Protein AF-A0A842UL94-F1 (afdb_monomer_lite)

pLDDT: mean 94.66, std 5.03, range [61.16, 97.75]

Foldseek 3Di:
DPPPVVLLVQLLVLDPQPQLCCPHLVRFLFSDRTSSVVSVCCLVVVTQPVSHPPHDPVSNVSNVVSSVVSVD

Structure (mmCIF, N/CA/C/O backbone):
data_AF-A0A842UL94-F1
#
_entry.id   AF-A0A842UL94-F1
#
loop_
_atom_site.group_PDB
_atom_site.id
_atom_site.type_symbol
_atom_site.label_atom_id
_atom_site.label_alt_id
_atom_site.label_comp_id
_atom_site.label_asym_id
_atom_site.label_entity_id
_atom_site.label_seq_id
_atom_site.pdbx_PDB_ins_code
_atom_site.Cartn_x
_atom_site.Cartn_y
_atom_site.Cartn_z
_atom_site.occupancy
_atom_site.B_iso_or_equiv
_atom_site.auth_seq_id
_atom_site.auth_comp_id
_atom_site.auth_asym_id
_atom_site.auth_atom_id
_atom_site.pdbx_PDB_model_num
ATOM 1 N N . MET A 1 1 ? -15.359 8.159 13.585 1.00 61.16 1 MET A N 1
ATOM 2 C CA . MET A 1 1 ? -15.028 7.841 12.180 1.00 61.16 1 MET A CA 1
ATOM 3 C C . MET A 1 1 ? -13.688 8.476 11.874 1.00 61.16 1 MET A C 1
ATOM 5 O O . MET A 1 1 ? -13.567 9.685 12.046 1.00 61.16 1 MET A O 1
ATOM 9 N N . VAL A 1 2 ? -12.686 7.679 11.512 1.00 76.12 2 VAL A N 1
ATOM 10 C CA . VAL A 1 2 ? -11.360 8.190 11.145 1.00 76.12 2 VAL A CA 1
ATOM 11 C C . VAL A 1 2 ? -11.462 8.949 9.816 1.00 76.12 2 VAL A C 1
ATOM 13 O O . VAL A 1 2 ? -12.191 8.533 8.913 1.00 76.12 2 VAL A O 1
ATOM 16 N N . ASP A 1 3 ? -10.783 10.093 9.697 1.00 88.06 3 ASP A N 1
ATOM 17 C CA . ASP A 1 3 ? -10.803 10.898 8.473 1.00 88.06 3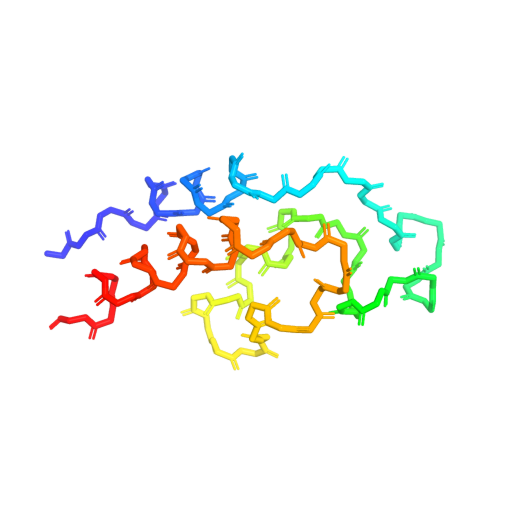 ASP A CA 1
ATOM 18 C C . ASP A 1 3 ? -10.159 10.115 7.316 1.00 88.06 3 ASP A C 1
ATOM 20 O O . ASP A 1 3 ? -8.954 9.850 7.305 1.00 88.06 3 ASP A O 1
ATOM 24 N N . LYS A 1 4 ? -10.972 9.772 6.310 1.00 90.88 4 LYS A N 1
ATOM 25 C CA . LYS A 1 4 ? -10.536 9.030 5.121 1.00 90.88 4 LYS A CA 1
ATOM 26 C C . LYS A 1 4 ? -9.380 9.720 4.391 1.00 90.88 4 LYS A C 1
ATOM 28 O O . LYS A 1 4 ? -8.495 9.039 3.882 1.00 90.88 4 LYS A O 1
ATOM 33 N N . LYS A 1 5 ? -9.371 11.055 4.307 1.00 92.31 5 LYS A N 1
ATOM 34 C CA . LYS A 1 5 ? -8.284 11.794 3.646 1.00 92.31 5 LYS A CA 1
ATOM 35 C C . LYS A 1 5 ? -6.984 11.664 4.429 1.00 92.31 5 LYS A C 1
ATOM 37 O O . LYS A 1 5 ? -5.940 11.495 3.805 1.00 92.31 5 LYS A O 1
ATOM 42 N N . LYS A 1 6 ? -7.057 11.706 5.763 1.00 94.06 6 LYS A N 1
ATOM 43 C CA . LYS A 1 6 ? -5.893 11.507 6.632 1.00 94.06 6 LYS A CA 1
ATOM 44 C C . LYS A 1 6 ? -5.301 10.107 6.438 1.00 94.06 6 LYS A C 1
ATOM 46 O O . LYS A 1 6 ? -4.127 10.001 6.115 1.00 94.06 6 LYS A O 1
ATOM 51 N N . ILE A 1 7 ? -6.127 9.060 6.494 1.00 95.12 7 ILE A N 1
ATOM 52 C CA . ILE A 1 7 ? -5.669 7.671 6.307 1.00 95.12 7 ILE A CA 1
ATOM 53 C C . ILE A 1 7 ? -5.041 7.452 4.931 1.00 95.12 7 ILE A C 1
ATOM 55 O O . ILE A 1 7 ? -3.969 6.864 4.827 1.00 95.12 7 ILE A O 1
ATOM 59 N N . LEU A 1 8 ? -5.655 7.971 3.865 1.00 95.62 8 LEU A N 1
ATOM 60 C CA . LEU A 1 8 ? -5.088 7.860 2.518 1.00 95.62 8 LEU A CA 1
ATOM 61 C C . LEU A 1 8 ? -3.720 8.540 2.395 1.00 95.62 8 LEU A C 1
ATOM 63 O O . LEU A 1 8 ? -2.853 8.035 1.677 1.00 95.62 8 LEU A O 1
ATOM 67 N N . LEU A 1 9 ? -3.532 9.676 3.072 1.00 96.06 9 LEU A N 1
ATOM 68 C CA . LEU A 1 9 ? -2.257 10.384 3.109 1.00 96.06 9 LEU A CA 1
ATOM 69 C C . LEU A 1 9 ? -1.210 9.602 3.912 1.00 96.06 9 LEU A C 1
ATOM 71 O O . LEU A 1 9 ? -0.084 9.450 3.442 1.00 96.06 9 LEU A O 1
ATOM 75 N N . ASP A 1 10 ? -1.588 9.070 5.073 1.00 96.56 10 ASP A N 1
ATOM 76 C CA . ASP A 1 10 ? -0.704 8.289 5.943 1.00 96.56 10 ASP A CA 1
ATOM 77 C C . ASP A 1 10 ? -0.255 6.987 5.263 1.00 96.56 10 ASP A C 1
ATOM 79 O O . ASP A 1 10 ? 0.939 6.679 5.243 1.00 96.56 10 ASP A O 1
ATOM 83 N N . LEU A 1 11 ? -1.173 6.277 4.596 1.00 96.94 11 LEU A N 1
ATOM 84 C CA . LEU A 1 11 ? -0.847 5.116 3.766 1.00 96.94 11 LEU A CA 1
ATOM 85 C C . LEU A 1 11 ? 0.120 5.498 2.647 1.00 96.94 11 LEU A C 1
ATOM 87 O O . LEU A 1 11 ? 1.189 4.908 2.524 1.00 96.94 11 LEU A O 1
ATOM 91 N N . TYR A 1 12 ? -0.218 6.521 1.856 1.00 96.56 12 TYR A N 1
ATOM 92 C CA . TYR A 1 12 ? 0.619 6.963 0.739 1.00 96.56 12 TYR A CA 1
ATOM 93 C C . TYR A 1 12 ? 2.028 7.387 1.181 1.00 96.56 12 TYR A C 1
ATOM 95 O O . TYR A 1 12 ? 3.005 7.141 0.470 1.00 96.56 12 TYR A O 1
ATOM 103 N N . ASN A 1 13 ? 2.160 7.991 2.363 1.00 97.12 13 ASN A N 1
ATOM 104 C CA . ASN A 1 13 ? 3.450 8.392 2.913 1.00 97.12 13 ASN A CA 1
ATOM 105 C C . ASN A 1 13 ? 4.350 7.210 3.284 1.00 97.12 13 ASN A C 1
ATOM 107 O O . ASN A 1 13 ? 5.569 7.362 3.209 1.00 97.12 13 ASN A O 1
ATOM 111 N N . ASN A 1 14 ? 3.769 6.055 3.611 1.00 96.62 14 ASN A N 1
ATOM 112 C CA . ASN A 1 14 ? 4.504 4.825 3.900 1.00 96.62 14 ASN A CA 1
ATOM 113 C C . ASN A 1 14 ? 4.808 3.987 2.647 1.00 96.62 14 ASN A C 1
ATOM 115 O O . ASN A 1 14 ? 5.563 3.021 2.736 1.00 96.62 14 ASN A O 1
ATOM 119 N N . LEU A 1 15 ? 4.293 4.356 1.468 1.00 96.88 15 LEU A N 1
ATOM 120 C CA . LEU A 1 15 ? 4.580 3.648 0.218 1.00 96.88 15 LEU A CA 1
ATOM 121 C C . LEU A 1 15 ? 5.935 4.049 -0.400 1.00 96.88 15 LEU A C 1
ATOM 123 O O . LEU A 1 15 ? 6.415 5.161 -0.179 1.00 96.88 15 LEU A O 1
ATOM 127 N N . PRO A 1 16 ? 6.534 3.199 -1.261 1.00 94.56 16 PRO A N 1
ATOM 128 C CA . PRO A 1 16 ? 7.830 3.471 -1.895 1.00 94.56 16 PRO A CA 1
ATOM 129 C C . PRO A 1 16 ? 7.831 4.619 -2.918 1.00 94.56 16 PRO A C 1
ATOM 131 O O . PRO A 1 16 ? 8.903 5.031 -3.353 1.00 94.56 16 PRO A O 1
ATOM 134 N N . LYS A 1 17 ? 6.655 5.108 -3.346 1.00 95.00 17 LYS A N 1
ATOM 135 C CA . LYS A 1 17 ? 6.483 6.203 -4.331 1.00 95.00 17 LYS A CA 1
ATOM 136 C C . LYS A 1 17 ? 7.235 5.967 -5.650 1.00 95.00 17 LYS A C 1
ATOM 138 O O . LYS A 1 17 ? 7.735 6.897 -6.274 1.00 95.00 17 LYS A O 1
ATOM 143 N N . ARG A 1 18 ? 7.343 4.697 -6.054 1.00 94.06 18 ARG A N 1
ATOM 144 C CA . ARG A 1 18 ? 8.057 4.284 -7.272 1.00 94.06 18 ARG A CA 1
ATOM 145 C C . ARG A 1 18 ? 7.199 4.360 -8.530 1.00 94.06 18 ARG A C 1
ATOM 147 O O . ARG A 1 18 ? 7.769 4.409 -9.612 1.00 94.06 18 ARG A O 1
ATOM 154 N N . ASP A 1 19 ? 5.872 4.315 -8.382 1.00 95.19 19 ASP A N 1
ATOM 155 C CA . ASP A 1 19 ? 4.901 4.324 -9.484 1.00 95.19 19 ASP A CA 1
ATOM 156 C C . ASP A 1 19 ? 5.282 3.359 -10.619 1.00 95.19 19 ASP A C 1
ATOM 158 O O . ASP A 1 19 ? 5.350 3.719 -11.794 1.00 95.19 19 ASP A O 1
ATOM 162 N N . CYS A 1 20 ? 5.566 2.107 -10.242 1.00 96.19 20 CYS A N 1
ATOM 163 C CA . CYS A 1 20 ? 6.107 1.084 -11.137 1.00 96.19 20 CYS A CA 1
ATOM 164 C C . CYS A 1 20 ? 5.236 0.855 -12.379 1.00 96.19 20 CYS A C 1
ATOM 166 O O . CYS A 1 20 ? 5.771 0.601 -13.451 1.00 96.19 20 CYS A O 1
ATOM 168 N N . GLY A 1 21 ? 3.914 1.009 -12.252 1.00 95.75 21 GLY A N 1
ATOM 169 C CA . GLY A 1 21 ? 2.970 0.834 -13.352 1.00 95.75 21 GLY A CA 1
ATOM 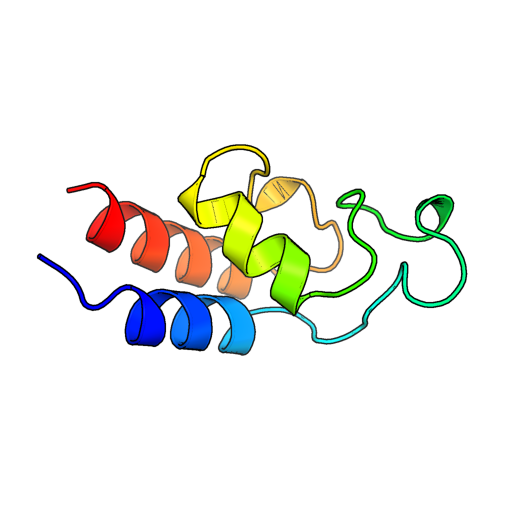170 C C . GLY A 1 21 ? 2.668 2.095 -14.169 1.00 95.75 21 GLY A C 1
ATOM 171 O O . GLY A 1 21 ? 1.716 2.089 -14.950 1.00 95.75 21 GLY A O 1
ATOM 172 N N . ALA A 1 22 ? 3.414 3.194 -13.992 1.00 95.62 22 ALA A N 1
ATOM 173 C CA . ALA A 1 22 ? 3.113 4.471 -14.647 1.00 95.62 22 ALA A CA 1
ATOM 174 C C . ALA A 1 22 ? 3.172 4.397 -16.184 1.00 95.62 22 ALA A C 1
ATOM 176 O O . ALA A 1 22 ? 2.455 5.139 -16.857 1.00 95.62 22 ALA A O 1
ATOM 177 N N . LYS A 1 23 ? 4.017 3.512 -16.735 1.00 95.00 23 LYS A N 1
ATOM 178 C CA . L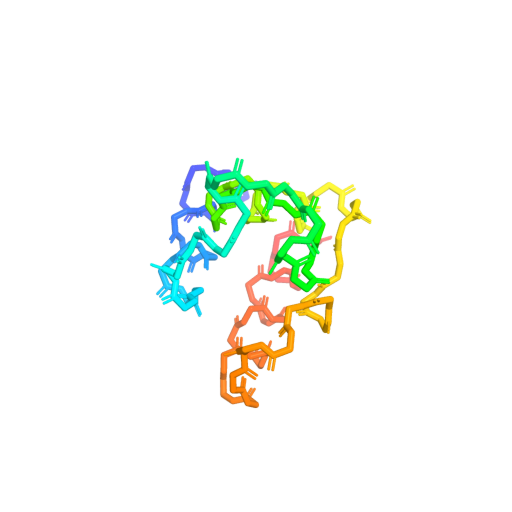YS A 1 23 ? 4.134 3.261 -18.182 1.00 95.00 23 LYS A CA 1
ATOM 179 C C . LYS A 1 23 ? 3.250 2.097 -18.632 1.00 95.00 23 LYS A C 1
ATOM 181 O O . LYS A 1 23 ? 2.453 2.273 -19.549 1.00 95.00 23 LYS A O 1
ATOM 186 N N . ASP A 1 24 ? 3.356 0.948 -17.967 1.00 95.19 24 ASP A N 1
ATOM 187 C CA . ASP A 1 24 ? 2.499 -0.223 -18.170 1.00 95.19 24 ASP A CA 1
ATOM 188 C C . ASP A 1 24 ? 2.197 -0.865 -16.809 1.00 95.19 24 ASP A C 1
ATOM 190 O O . ASP A 1 24 ? 3.095 -1.089 -16.004 1.00 95.19 24 ASP A O 1
ATOM 194 N N . VAL A 1 25 ? 0.928 -1.181 -16.540 1.00 94.25 25 VAL A N 1
ATOM 195 C CA . VAL A 1 25 ? 0.503 -1.794 -15.271 1.00 94.25 25 VAL A CA 1
ATOM 196 C C . VAL A 1 25 ? 1.168 -3.152 -15.027 1.00 94.25 25 VAL A C 1
ATOM 198 O O . VAL A 1 25 ? 1.329 -3.544 -13.875 1.00 94.25 25 VAL A O 1
ATOM 201 N N . LYS A 1 26 ? 1.601 -3.846 -16.089 1.00 95.25 26 LYS A N 1
ATOM 202 C CA . LYS A 1 26 ? 2.318 -5.128 -16.003 1.00 95.25 26 LYS A CA 1
ATOM 203 C C . LYS A 1 26 ? 3.663 -5.032 -15.281 1.00 95.25 26 LYS A C 1
ATOM 205 O O . LYS A 1 26 ? 4.123 -6.037 -14.751 1.00 95.25 26 LYS A O 1
ATOM 210 N N . ASP A 1 27 ? 4.261 -3.843 -15.232 1.00 93.12 27 ASP A N 1
ATOM 211 C CA . ASP A 1 27 ? 5.515 -3.586 -14.515 1.00 93.12 27 ASP A CA 1
ATOM 212 C C . ASP A 1 27 ? 5.294 -3.366 -13.004 1.00 93.12 27 ASP A C 1
ATOM 214 O O . ASP A 1 27 ? 6.248 -3.249 -12.230 1.00 93.12 27 ASP A O 1
ATOM 218 N N . SER A 1 28 ? 4.034 -3.277 -12.562 1.00 95.00 28 SER A N 1
ATOM 219 C CA . SER A 1 28 ? 3.676 -3.046 -11.167 1.00 95.00 28 SER A CA 1
ATOM 220 C C . SER A 1 28 ? 3.461 -4.361 -10.422 1.00 95.00 28 SER A C 1
ATOM 222 O O . SER A 1 28 ? 2.526 -5.090 -10.758 1.00 95.00 28 SER A O 1
ATOM 224 N N . PRO A 1 29 ? 4.238 -4.653 -9.361 1.00 94.62 29 PRO A N 1
ATOM 225 C CA . PRO A 1 29 ? 4.052 -5.882 -8.590 1.00 94.62 29 PRO A CA 1
ATOM 226 C C . PRO A 1 29 ? 2.672 -5.940 -7.927 1.00 94.62 29 PRO A C 1
ATOM 228 O O . PRO A 1 29 ? 2.085 -7.010 -7.834 1.00 94.62 29 PRO A O 1
ATOM 231 N N . CYS A 1 30 ? 2.120 -4.782 -7.549 1.00 96.19 30 CYS A N 1
ATOM 232 C CA . CYS A 1 30 ? 0.815 -4.682 -6.907 1.00 96.19 30 CYS A CA 1
ATOM 233 C C . CYS A 1 30 ? -0.342 -4.423 -7.883 1.00 96.19 30 CYS A C 1
ATOM 235 O O . CYS A 1 30 ? -1.438 -4.080 -7.446 1.00 96.19 30 CYS A O 1
ATOM 237 N N . GLY A 1 31 ? -0.120 -4.513 -9.201 1.00 96.12 31 GLY A N 1
ATOM 238 C CA . GLY A 1 31 ? -1.178 -4.356 -10.209 1.00 96.12 31 GLY A CA 1
ATOM 239 C C . GLY A 1 31 ? -1.779 -2.947 -10.311 1.00 96.12 31 GLY A C 1
ATOM 240 O O . GLY A 1 31 ? -2.887 -2.781 -10.819 1.00 96.12 31 GLY A O 1
ATOM 241 N N . ASN A 1 32 ? -1.070 -1.922 -9.828 1.00 97.06 32 ASN A N 1
ATOM 242 C CA . ASN A 1 32 ? -1.526 -0.528 -9.825 1.00 97.06 32 ASN A CA 1
ATOM 243 C C . ASN A 1 32 ? -0.586 0.378 -10.615 1.00 97.06 32 ASN A C 1
ATOM 245 O O . ASN A 1 32 ? 0.634 0.213 -10.549 1.00 97.06 32 ASN A O 1
ATOM 249 N N . LYS A 1 33 ? -1.127 1.382 -11.315 1.00 96.56 33 LYS A N 1
ATOM 250 C CA . LYS A 1 33 ? -0.278 2.320 -12.067 1.00 96.56 33 LYS A CA 1
ATOM 251 C C . LYS A 1 33 ? 0.532 3.218 -11.139 1.00 96.56 33 LYS A C 1
ATOM 253 O O . LYS A 1 33 ? 1.720 3.430 -11.361 1.00 96.56 33 LYS A O 1
ATOM 258 N N . TYR A 1 34 ? -0.115 3.703 -10.082 1.00 97.56 34 TYR A N 1
ATOM 259 C CA . TYR A 1 34 ? 0.455 4.669 -9.149 1.00 97.56 34 TYR A CA 1
ATOM 260 C C . TYR A 1 34 ? 0.318 4.195 -7.702 1.00 97.56 34 TYR A C 1
ATOM 262 O O . TYR A 1 34 ? -0.675 3.571 -7.325 1.00 97.56 34 TYR A O 1
ATOM 270 N N . CYS A 1 35 ? 1.264 4.568 -6.845 1.00 97.25 35 CYS A N 1
ATOM 271 C CA . CYS A 1 35 ? 1.217 4.277 -5.414 1.00 97.25 35 CYS A CA 1
ATOM 272 C C . CYS A 1 35 ? -0.017 4.906 -4.739 1.00 97.25 35 CYS A C 1
ATOM 274 O O . CYS A 1 35 ? -0.577 4.324 -3.816 1.00 97.25 35 CYS A O 1
ATOM 276 N N . VAL A 1 36 ? -0.499 6.057 -5.220 1.00 96.75 36 VAL A N 1
ATOM 277 C CA . VAL A 1 36 ? -1.746 6.669 -4.716 1.00 96.75 36 VAL A CA 1
ATOM 278 C C . VAL A 1 36 ? -3.000 5.859 -5.072 1.00 96.75 36 VAL A C 1
ATOM 280 O O . VAL A 1 36 ? -4.009 5.941 -4.379 1.00 96.75 36 VAL A O 1
ATOM 283 N N . GLU A 1 37 ? -2.963 5.088 -6.160 1.00 97.06 37 GLU A N 1
ATOM 284 C CA . GLU A 1 37 ? -4.043 4.162 -6.511 1.00 97.06 37 GLU A CA 1
ATOM 285 C C . GLU A 1 37 ? -4.023 2.964 -5.560 1.00 97.06 37 GLU A C 1
ATOM 287 O O . GLU A 1 37 ? -5.047 2.636 -4.964 1.00 97.06 37 GLU A O 1
ATOM 292 N N . PHE A 1 38 ? -2.835 2.397 -5.332 1.00 97.75 38 PHE A N 1
ATOM 293 C CA . PHE A 1 38 ? -2.634 1.307 -4.381 1.00 97.75 38 PHE A CA 1
ATOM 294 C C . PHE A 1 38 ? -3.103 1.686 -2.968 1.00 97.75 38 PHE A C 1
ATOM 296 O O . PHE A 1 38 ? -3.877 0.945 -2.374 1.00 97.75 38 PHE A O 1
ATOM 303 N N . SER 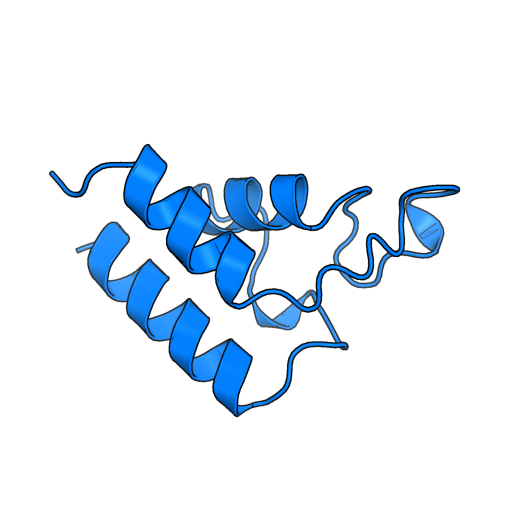A 1 39 ? -2.759 2.878 -2.454 1.00 97.25 39 SER A N 1
ATOM 304 C CA . SER A 1 39 ? -3.218 3.308 -1.120 1.00 97.25 39 SER A CA 1
ATOM 305 C C . SER A 1 39 ? -4.741 3.410 -0.996 1.00 97.25 39 SER A C 1
ATOM 307 O O . SER A 1 39 ? -5.288 3.178 0.081 1.00 97.25 39 SER A O 1
ATOM 309 N N . ARG A 1 40 ? -5.448 3.722 -2.091 1.00 96.75 40 ARG A N 1
ATOM 310 C CA . ARG A 1 40 ? -6.918 3.717 -2.122 1.00 96.75 40 ARG A CA 1
ATOM 311 C C . ARG A 1 40 ? -7.487 2.304 -2.113 1.00 96.75 40 ARG A C 1
ATOM 313 O O . ARG A 1 40 ? -8.506 2.099 -1.465 1.00 96.75 40 ARG A O 1
ATOM 320 N N . LYS A 1 41 ? -6.840 1.364 -2.802 1.00 97.50 41 LYS A N 1
ATOM 321 C CA . LYS A 1 41 ? -7.276 -0.037 -2.873 1.00 97.50 41 LYS A CA 1
ATOM 322 C C . LYS A 1 41 ? -6.985 -0.837 -1.604 1.00 97.50 41 LYS A C 1
ATOM 324 O O . LYS A 1 41 ? -7.700 -1.791 -1.316 1.00 97.50 41 LYS A O 1
ATOM 329 N N . LEU A 1 42 ? -6.011 -0.409 -0.797 1.00 97.12 42 LEU A N 1
ATOM 330 C CA . LEU A 1 42 ? -5.773 -0.982 0.533 1.00 97.12 42 LEU A CA 1
ATOM 331 C C . LEU A 1 42 ? -6.985 -0.793 1.465 1.00 97.12 42 LEU A C 1
ATOM 333 O O . LEU A 1 42 ? -7.392 -1.721 2.155 1.00 97.12 42 LEU A O 1
ATOM 337 N N . ILE A 1 43 ? -7.619 0.386 1.452 1.00 95.44 43 ILE A N 1
ATOM 338 C CA . ILE A 1 43 ? -8.782 0.667 2.320 1.00 95.44 43 ILE A CA 1
ATOM 339 C C . ILE A 1 43 ? -10.113 0.120 1.781 1.00 95.44 43 ILE A C 1
ATOM 341 O O . ILE A 1 43 ? -11.129 0.206 2.467 1.00 95.44 43 ILE A O 1
ATOM 345 N N . THR A 1 44 ? -10.131 -0.401 0.552 1.00 94.19 44 THR A N 1
ATOM 346 C CA . THR A 1 44 ? -11.280 -1.109 -0.042 1.00 94.19 44 THR A CA 1
ATOM 347 C C . THR A 1 44 ? -11.066 -2.620 -0.106 1.00 94.19 44 THR A C 1
ATOM 349 O O . THR A 1 44 ? -11.914 -3.303 -0.667 1.00 94.19 44 THR A O 1
ATOM 352 N N . THR A 1 45 ? -9.948 -3.116 0.447 1.00 91.62 45 THR A N 1
ATOM 353 C CA . THR A 1 45 ? -9.509 -4.525 0.449 1.00 91.62 45 THR A CA 1
ATOM 354 C C . THR A 1 45 ? -9.338 -5.169 -0.933 1.00 91.62 45 THR A C 1
ATOM 356 O O . THR A 1 45 ? -9.156 -6.381 -1.034 1.00 91.62 45 THR A O 1
ATOM 359 N N . GLU A 1 46 ? -9.320 -4.366 -2.003 1.00 96.44 46 GLU A N 1
ATOM 360 C CA . GLU A 1 46 ? -8.983 -4.801 -3.367 1.00 96.44 46 GLU A CA 1
ATOM 361 C C . GLU A 1 46 ? -7.493 -5.145 -3.519 1.00 96.44 46 GLU A C 1
ATOM 363 O O . GLU A 1 46 ? -7.115 -5.875 -4.433 1.00 96.44 46 GLU A O 1
ATOM 368 N N . ASN A 1 47 ? -6.656 -4.613 -2.628 1.00 96.81 47 ASN A N 1
ATOM 369 C CA . ASN A 1 47 ? -5.243 -4.935 -2.505 1.00 96.81 47 ASN A CA 1
ATOM 370 C C . ASN A 1 4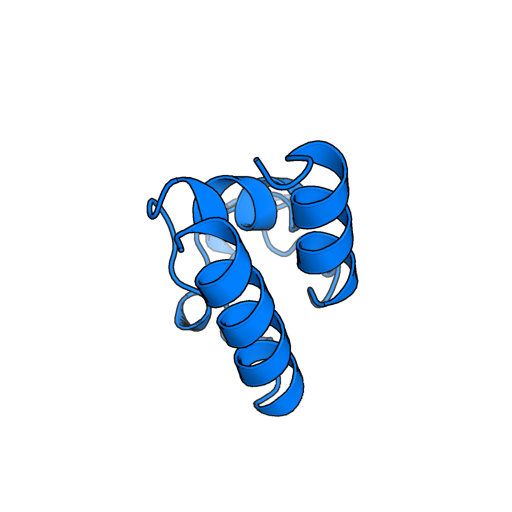7 ? -4.890 -5.246 -1.049 1.00 96.81 47 ASN A C 1
ATOM 372 O O . ASN A 1 47 ? -5.506 -4.709 -0.126 1.00 96.81 47 ASN A O 1
ATOM 376 N N . GLN A 1 48 ? -3.846 -6.048 -0.869 1.00 96.50 48 GLN A N 1
ATOM 377 C CA . GLN A 1 48 ? -3.180 -6.293 0.405 1.00 96.50 48 GLN A CA 1
ATOM 378 C C . GLN A 1 48 ? -1.800 -5.613 0.422 1.00 96.50 48 GLN A C 1
ATOM 380 O O . GLN A 1 48 ? -1.202 -5.422 -0.644 1.00 96.50 48 GLN A O 1
ATOM 385 N N . PRO A 1 49 ? -1.261 -5.219 1.593 1.00 96.12 49 PRO A N 1
ATOM 386 C CA . PRO A 1 49 ? 0.078 -4.637 1.683 1.00 96.12 49 PRO A CA 1
ATOM 387 C C . PRO A 1 49 ? 1.145 -5.513 1.010 1.00 96.12 49 PRO A C 1
ATOM 389 O O . PRO A 1 49 ? 1.998 -5.000 0.287 1.00 96.12 49 PRO A O 1
ATOM 392 N N . GLU A 1 50 ? 1.044 -6.834 1.158 1.00 96.00 50 GLU A N 1
ATOM 393 C CA . GLU A 1 50 ? 2.001 -7.814 0.637 1.00 96.00 50 GLU A CA 1
ATOM 394 C C . GLU A 1 50 ? 2.035 -7.884 -0.898 1.00 96.00 50 GLU A C 1
ATOM 396 O O . GLU A 1 50 ? 3.016 -8.368 -1.465 1.00 96.00 50 GLU A O 1
ATOM 401 N N . ASP A 1 51 ? 1.025 -7.343 -1.591 1.00 96.69 51 ASP A N 1
ATOM 402 C CA . ASP A 1 51 ? 1.003 -7.277 -3.057 1.00 96.69 51 ASP A CA 1
ATOM 403 C C . ASP A 1 51 ? 2.155 -6.415 -3.610 1.00 96.69 51 ASP A C 1
ATOM 405 O O . ASP A 1 51 ? 2.558 -6.547 -4.767 1.00 96.69 51 ASP A O 1
ATOM 409 N N . CYS A 1 52 ? 2.703 -5.491 -2.811 1.00 96.56 52 CYS A N 1
ATOM 410 C CA . CYS A 1 52 ? 3.826 -4.651 -3.217 1.00 96.56 52 CYS A CA 1
ATOM 411 C C . CYS A 1 52 ? 5.158 -5.207 -2.695 1.00 96.56 52 CYS A C 1
ATOM 413 O O . CYS A 1 52 ? 5.602 -4.874 -1.597 1.00 96.56 52 CYS A O 1
ATOM 415 N N . SER A 1 53 ? 5.871 -5.952 -3.544 1.00 95.62 53 SER A N 1
ATOM 416 C CA . SER A 1 53 ? 7.184 -6.553 -3.231 1.00 95.62 53 SER A CA 1
ATOM 417 C C . SER A 1 53 ? 8.317 -5.559 -2.931 1.00 95.62 53 SER A C 1
ATOM 419 O O . SER A 1 53 ? 9.417 -5.961 -2.558 1.00 95.62 53 SER A O 1
ATOM 421 N N . TYR A 1 54 ? 8.074 -4.259 -3.105 1.00 96.00 54 TYR A N 1
ATOM 422 C CA . TYR A 1 54 ? 9.031 -3.197 -2.792 1.00 96.00 54 TYR A CA 1
ATOM 423 C C . TYR A 1 54 ? 8.825 -2.569 -1.415 1.00 96.00 54 TYR A C 1
ATOM 425 O O . TYR A 1 54 ? 9.564 -1.648 -1.064 1.00 96.00 54 TYR A O 1
ATOM 433 N N . LEU A 1 55 ? 7.829 -3.020 -0.652 1.00 95.81 55 LEU A N 1
ATOM 434 C CA . LEU A 1 55 ? 7.692 -2.624 0.740 1.00 95.81 55 LEU A CA 1
ATOM 435 C C . LEU A 1 55 ? 8.723 -3.352 1.595 1.00 95.81 55 LEU A C 1
ATOM 437 O O . LEU A 1 55 ? 8.895 -4.565 1.519 1.00 95.81 55 LEU A O 1
ATOM 441 N N . THR A 1 56 ? 9.404 -2.580 2.431 1.00 96.25 56 THR A N 1
ATOM 442 C CA . THR A 1 56 ? 10.195 -3.134 3.530 1.00 96.25 56 THR A CA 1
ATOM 443 C C . THR A 1 56 ? 9.280 -3.661 4.633 1.00 96.25 56 THR A C 1
ATOM 445 O O . THR A 1 56 ? 8.150 -3.195 4.778 1.00 96.25 56 THR A O 1
ATOM 448 N N . GLU A 1 57 ? 9.792 -4.569 5.462 1.00 96.00 57 GLU A N 1
ATOM 449 C CA . GLU A 1 57 ? 9.088 -5.095 6.643 1.00 96.00 57 GLU A CA 1
ATOM 450 C C . GLU A 1 57 ? 8.535 -3.967 7.528 1.00 96.00 57 GLU A C 1
ATOM 452 O O . GLU A 1 57 ? 7.347 -3.927 7.828 1.00 96.00 57 GLU A O 1
ATOM 457 N N . LYS A 1 58 ? 9.353 -2.942 7.799 1.00 95.88 58 LYS A N 1
ATOM 458 C CA . LYS A 1 58 ? 8.936 -1.754 8.558 1.00 95.88 58 LYS A CA 1
ATOM 459 C C . LYS A 1 58 ? 7.758 -1.002 7.920 1.00 95.88 58 LYS A C 1
ATOM 461 O O . LYS A 1 58 ? 6.933 -0.430 8.629 1.00 95.88 58 LYS A O 1
ATOM 466 N N . GLN A 1 59 ? 7.696 -0.935 6.590 1.00 97.00 59 GLN A N 1
ATOM 467 C CA . GLN A 1 59 ? 6.577 -0.281 5.904 1.00 97.00 59 GLN A CA 1
ATOM 468 C C . GLN A 1 59 ? 5.324 -1.155 5.914 1.00 97.00 59 GLN A C 1
ATOM 470 O O . GLN A 1 59 ? 4.234 -0.608 6.055 1.00 97.00 59 GLN A O 1
ATOM 475 N N . LEU A 1 60 ? 5.471 -2.478 5.788 1.00 97.06 60 LEU A N 1
ATOM 476 C CA . LEU A 1 60 ? 4.360 -3.423 5.924 1.00 97.06 60 LEU A CA 1
ATOM 477 C C . LEU A 1 60 ? 3.718 -3.296 7.308 1.00 97.06 60 LEU A C 1
ATOM 479 O O . LEU A 1 60 ? 2.512 -3.092 7.390 1.00 97.06 60 LEU A O 1
ATOM 483 N N . GLU A 1 61 ? 4.523 -3.296 8.373 1.00 96.81 61 GLU A N 1
ATOM 484 C CA . GLU A 1 61 ? 4.049 -3.092 9.749 1.00 96.81 61 GLU A CA 1
ATOM 485 C C . GLU A 1 61 ? 3.320 -1.751 9.917 1.00 96.81 61 GLU A C 1
ATOM 487 O O . GLU A 1 61 ? 2.213 -1.701 10.450 1.00 96.81 61 GLU A O 1
ATOM 492 N N . ALA A 1 62 ? 3.908 -0.653 9.429 1.00 97.06 62 ALA A N 1
ATOM 493 C CA . ALA A 1 62 ? 3.293 0.669 9.530 1.00 97.06 62 ALA A CA 1
ATOM 494 C C . ALA A 1 62 ? 1.949 0.742 8.787 1.00 97.06 62 ALA A C 1
ATOM 496 O O . ALA A 1 62 ? 0.986 1.312 9.297 1.00 97.06 62 ALA A O 1
ATOM 497 N N . ILE A 1 63 ? 1.873 0.156 7.591 1.00 97.25 63 ILE A N 1
ATOM 498 C CA . ILE A 1 63 ? 0.644 0.100 6.794 1.00 97.25 63 ILE A CA 1
ATOM 499 C C . ILE A 1 63 ? -0.408 -0.773 7.483 1.00 97.25 63 ILE A C 1
ATOM 501 O O . ILE A 1 63 ? -1.564 -0.360 7.549 1.00 97.25 63 ILE A O 1
ATOM 505 N N . ALA A 1 64 ? -0.021 -1.929 8.028 1.00 95.88 64 ALA A N 1
ATOM 506 C CA . ALA A 1 64 ? -0.923 -2.820 8.750 1.00 95.88 64 ALA A CA 1
ATOM 507 C C . ALA A 1 64 ? -1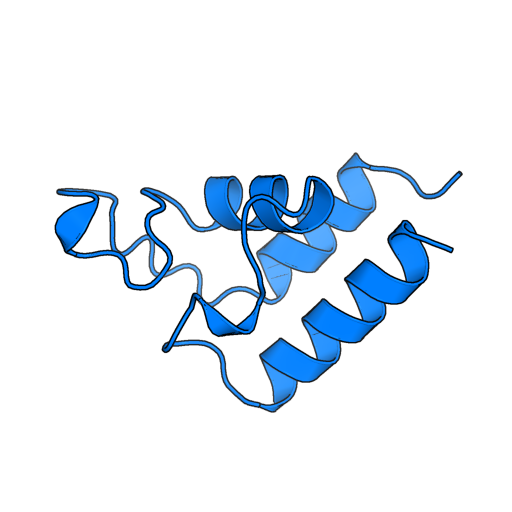.576 -2.106 9.943 1.00 95.88 64 ALA A C 1
ATOM 509 O O . ALA A 1 64 ? -2.799 -2.101 10.048 1.00 95.88 64 ALA A O 1
ATOM 510 N N . LEU A 1 65 ? -0.789 -1.396 10.760 1.00 96.00 65 LEU A N 1
ATOM 511 C CA . LEU A 1 65 ? -1.306 -0.612 11.888 1.00 96.00 65 LEU A CA 1
ATOM 512 C C . LEU A 1 65 ? -2.307 0.471 11.449 1.00 96.00 65 LEU A C 1
ATOM 514 O O . LEU A 1 65 ? -3.336 0.666 12.095 1.00 96.00 65 LEU A O 1
ATOM 518 N N . ILE A 1 66 ? -2.035 1.163 10.336 1.00 96.12 66 ILE A N 1
ATOM 519 C CA . ILE A 1 66 ? -2.946 2.185 9.794 1.00 96.12 66 ILE A CA 1
ATOM 520 C C . ILE A 1 66 ? -4.270 1.553 9.333 1.00 96.12 66 ILE A C 1
ATOM 522 O O . ILE A 1 66 ? -5.340 2.123 9.557 1.00 96.12 66 ILE A O 1
ATOM 526 N N . LEU A 1 67 ? -4.214 0.387 8.682 1.00 95.31 67 LEU A N 1
ATOM 527 C CA . LEU A 1 67 ? -5.407 -0.327 8.221 1.00 95.31 67 LEU A CA 1
ATOM 528 C C . LEU A 1 67 ? -6.220 -0.889 9.394 1.00 95.31 67 LEU A C 1
ATOM 530 O O . LEU A 1 67 ? -7.443 -0.760 9.389 1.00 95.31 67 LEU A O 1
ATOM 534 N N . GLU A 1 68 ? -5.561 -1.435 10.418 1.00 93.62 68 GLU A N 1
ATOM 535 C CA . GLU A 1 68 ? -6.209 -1.877 11.658 1.00 93.62 68 GLU A CA 1
ATOM 536 C C . GLU A 1 68 ? -6.965 -0.733 12.346 1.00 93.62 68 GLU A C 1
ATOM 538 O O . GLU A 1 68 ? -8.110 -0.917 12.756 1.00 93.62 68 GLU A O 1
ATOM 543 N N . GLU A 1 69 ? -6.371 0.463 12.436 1.00 91.88 69 GLU A N 1
ATOM 544 C CA . GLU A 1 69 ? -7.045 1.641 12.999 1.00 91.88 69 GLU A CA 1
ATOM 545 C C . GLU A 1 69 ? -8.260 2.068 12.159 1.00 91.88 69 GLU A C 1
ATOM 547 O O . GLU A 1 69 ? -9.276 2.491 12.710 1.00 91.88 69 GLU A O 1
ATOM 552 N N . TYR A 1 70 ? -8.176 1.955 10.829 1.00 92.81 70 TYR A N 1
ATOM 553 C CA . TYR A 1 70 ? -9.249 2.368 9.923 1.00 92.81 70 TYR A CA 1
ATOM 554 C C . TYR A 1 70 ? -10.470 1.437 9.943 1.00 92.81 70 TYR A C 1
ATOM 556 O O . TYR A 1 70 ? -11.598 1.923 9.835 1.00 92.81 70 TYR A O 1
ATOM 564 N N . PHE A 1 71 ? -10.259 0.121 10.053 1.00 91.44 71 PHE A N 1
ATOM 565 C CA . PHE A 1 71 ? -11.331 -0.884 10.008 1.00 91.44 71 PHE A CA 1
ATOM 566 C C . PHE A 1 71 ? -11.951 -1.220 11.373 1.00 91.44 71 PHE A C 1
ATOM 568 O O . PHE A 1 71 ? -12.915 -1.987 11.422 1.00 91.44 71 PHE A O 1
ATOM 575 N N . ARG A 1 72 ? -11.415 -0.666 12.463 1.00 85.56 72 ARG A N 1
ATOM 576 C CA . ARG A 1 72 ? -11.930 -0.834 13.827 1.00 85.56 72 ARG A CA 1
ATOM 577 C C . ARG A 1 72 ? -13.181 0.002 14.103 1.00 85.56 72 ARG A C 1
ATOM 579 O O . ARG A 1 72 ? -14.053 -0.519 14.835 1.00 85.56 72 ARG A O 1
#

Radius of gyration: 11.49 Å; chains: 1; bounding box: 25×20×32 Å

Sequence (72 aa):
MVDKKKILLDLYNNLPKRDCGAKDVKDSPCGNKYCVEFSRKLITTENQPEDCSYLTEKQLEAIALILEEYFR

Secondary structure (DSSP, 8-state):
---HHHHHHHHHHHS----TTSS-GGG-TTS-SSHHHHHHHHTTTSS-GGG-TT--HHHHHHHHHHHHHHH-